Protein AF-A0A074XY27-F1 (afdb_monomer_lite)

Foldseek 3Di:
DWDWDQDPPRAIEIEAEADEDEDAAEDEDEQRYEYEYDQAHEDEYDDDQQQDLVNAGEHYEDDDAVAEEHAYEYESHEFEYADRRNRYPRYDYRYHYNDVPRHDYYHYYYDYACDPRRCRHCVNPPDDD

Structure (mmCIF, N/CA/C/O backbone):
data_AF-A0A074XY27-F1
#
_entry.id   AF-A0A074XY27-F1
#
loop_
_atom_site.group_PDB
_atom_site.id
_atom_site.type_symbol
_atom_site.label_atom_id
_atom_site.label_alt_id
_atom_site.label_comp_id
_atom_site.label_asym_id
_atom_site.label_entity_id
_atom_site.label_seq_id
_atom_site.pdbx_PDB_ins_code
_atom_site.Cartn_x
_atom_site.Cartn_y
_atom_site.Cartn_z
_atom_site.occupancy
_atom_site.B_iso_or_equiv
_atom_site.auth_seq_id
_atom_site.auth_comp_id
_atom_site.auth_asym_id
_atom_site.auth_atom_id
_atom_site.pdbx_PDB_model_num
ATOM 1 N N . MET A 1 1 ? -3.564 -16.587 -2.888 1.00 76.38 1 MET A N 1
ATOM 2 C CA . MET A 1 1 ? -2.192 -17.126 -3.034 1.00 76.38 1 MET A CA 1
ATOM 3 C C . MET A 1 1 ? -1.409 -16.110 -3.840 1.00 76.38 1 MET A C 1
ATOM 5 O O . MET A 1 1 ? -1.944 -15.610 -4.818 1.00 76.38 1 MET A O 1
ATOM 9 N N . ILE A 1 2 ? -0.178 -15.793 -3.437 1.00 82.12 2 ILE A N 1
ATOM 10 C CA . ILE A 1 2 ? 0.709 -14.954 -4.251 1.00 82.12 2 ILE A CA 1
ATOM 11 C C . ILE A 1 2 ? 1.607 -15.890 -5.050 1.00 82.12 2 ILE A C 1
ATOM 13 O O . ILE A 1 2 ? 2.261 -16.754 -4.465 1.00 82.12 2 ILE A O 1
ATOM 17 N N . SER A 1 3 ? 1.616 -15.729 -6.368 1.00 82.69 3 SER A N 1
ATOM 18 C CA . SER A 1 3 ? 2.533 -16.432 -7.265 1.00 82.69 3 SER A CA 1
ATOM 19 C C . SER A 1 3 ? 3.551 -15.442 -7.811 1.00 82.69 3 SER A C 1
ATOM 21 O O . SER A 1 3 ? 3.194 -14.312 -8.132 1.00 82.69 3 SER A O 1
ATOM 23 N N . ALA A 1 4 ? 4.807 -15.861 -7.923 1.00 85.50 4 ALA A N 1
ATOM 24 C CA . ALA A 1 4 ? 5.865 -15.061 -8.524 1.00 85.50 4 ALA A CA 1
ATOM 25 C C . ALA A 1 4 ? 6.512 -15.854 -9.659 1.00 85.50 4 ALA A C 1
ATOM 27 O O . ALA A 1 4 ? 6.818 -17.036 -9.489 1.00 85.50 4 ALA A O 1
ATOM 28 N N . VAL A 1 5 ? 6.734 -15.210 -10.803 1.00 84.88 5 VAL A N 1
ATOM 29 C CA . VAL A 1 5 ? 7.498 -15.793 -11.909 1.00 84.88 5 VAL A CA 1
ATOM 30 C C . VAL A 1 5 ? 8.590 -14.826 -12.345 1.00 84.88 5 VAL A C 1
ATOM 32 O O . VAL A 1 5 ? 8.368 -13.618 -12.427 1.00 84.88 5 VAL A O 1
ATOM 35 N N . ALA A 1 6 ? 9.776 -15.362 -12.620 1.00 83.31 6 ALA A N 1
ATOM 36 C CA . ALA A 1 6 ? 10.822 -14.612 -13.295 1.00 83.31 6 ALA A CA 1
ATOM 37 C C . ALA A 1 6 ? 10.518 -14.575 -14.799 1.00 83.31 6 ALA A C 1
ATOM 39 O O . ALA A 1 6 ? 10.215 -15.604 -15.406 1.00 83.31 6 ALA A O 1
ATOM 40 N N . ALA A 1 7 ? 10.597 -13.390 -15.384 1.00 76.94 7 ALA A N 1
ATOM 41 C CA . ALA A 1 7 ? 10.460 -13.125 -16.806 1.00 76.94 7 ALA A CA 1
ATOM 42 C C . ALA A 1 7 ? 11.823 -12.723 -17.404 1.00 76.94 7 ALA A C 1
ATOM 44 O O . ALA A 1 7 ? 12.874 -12.859 -16.772 1.00 76.94 7 ALA A O 1
ATOM 45 N N . SER A 1 8 ? 11.825 -12.270 -18.658 1.00 76.44 8 SER A N 1
ATOM 46 C CA . SER A 1 8 ? 13.037 -11.780 -19.317 1.00 76.44 8 SER A CA 1
ATOM 47 C C . SER A 1 8 ? 13.617 -10.557 -18.599 1.00 76.44 8 SER A C 1
ATOM 49 O O . SER A 1 8 ? 12.893 -9.801 -17.958 1.00 76.44 8 SER A O 1
ATOM 51 N N . GLU A 1 9 ? 14.929 -10.351 -18.741 1.00 75.50 9 GLU A N 1
ATOM 52 C CA . GLU A 1 9 ? 15.618 -9.125 -18.294 1.00 75.50 9 GLU A CA 1
ATOM 53 C C . GLU A 1 9 ? 15.546 -8.861 -16.778 1.00 75.50 9 GLU A C 1
ATOM 55 O O . GLU A 1 9 ? 15.655 -7.727 -16.325 1.00 75.50 9 GLU A O 1
ATOM 60 N N . GLY A 1 10 ? 15.388 -9.917 -15.972 1.00 74.88 10 GLY A N 1
ATOM 61 C CA . GLY A 1 10 ? 15.335 -9.800 -14.511 1.00 74.88 10 GLY A CA 1
ATOM 62 C C . GLY A 1 10 ? 13.994 -9.295 -13.976 1.00 74.88 10 GLY A C 1
ATOM 63 O O . GLY A 1 10 ? 13.876 -9.069 -12.773 1.00 74.88 10 GLY A O 1
ATOM 64 N N . LEU A 1 11 ? 12.982 -9.160 -14.840 1.00 82.25 11 LEU A N 1
ATOM 65 C CA . LEU A 1 11 ? 11.634 -8.795 -14.434 1.00 82.25 11 LEU A CA 1
ATOM 66 C C . LEU A 1 11 ? 10.999 -9.890 -13.580 1.00 82.25 11 LEU A C 1
ATOM 68 O O . LEU A 1 11 ? 10.985 -11.059 -13.961 1.00 82.25 11 LEU A O 1
ATOM 72 N N . ILE A 1 12 ? 10.405 -9.499 -12.456 1.00 86.06 12 ILE A N 1
ATOM 73 C CA . ILE A 1 12 ? 9.594 -10.392 -11.626 1.00 86.06 12 ILE A CA 1
ATOM 74 C C . ILE A 1 12 ? 8.128 -9.994 -11.769 1.00 86.06 12 ILE A C 1
ATOM 76 O O . ILE A 1 12 ? 7.776 -8.829 -11.583 1.00 86.06 12 ILE A O 1
ATOM 80 N N . VAL A 1 13 ? 7.268 -10.959 -12.091 1.00 88.12 13 VAL A N 1
ATOM 81 C CA . VAL A 1 13 ? 5.815 -10.759 -12.140 1.00 88.12 13 VAL A CA 1
ATOM 82 C C . VAL A 1 13 ? 5.181 -11.422 -10.927 1.00 88.12 13 VAL A C 1
ATOM 84 O O . VAL A 1 13 ? 5.295 -12.635 -10.746 1.00 88.12 13 VAL A O 1
ATOM 87 N N . PHE A 1 14 ? 4.501 -10.625 -10.113 1.00 90.81 14 PHE A N 1
ATOM 88 C CA . PHE A 1 14 ? 3.673 -11.053 -8.999 1.00 90.81 14 PHE A CA 1
ATOM 89 C C . PHE A 1 14 ? 2.214 -11.104 -9.442 1.00 90.81 14 PHE A C 1
ATOM 91 O O . PHE A 1 14 ? 1.665 -10.105 -9.900 1.00 90.81 14 PHE A O 1
ATOM 98 N N . TYR A 1 15 ? 1.587 -12.263 -9.272 1.00 92.00 15 TYR A N 1
ATOM 99 C CA . TYR A 1 15 ? 0.154 -12.443 -9.454 1.00 92.00 15 TYR A CA 1
ATOM 100 C C . TYR A 1 15 ? -0.501 -12.692 -8.099 1.00 92.00 15 TYR A C 1
ATOM 102 O O . TYR A 1 15 ? -0.142 -13.637 -7.384 1.00 92.00 15 TYR A O 1
ATOM 110 N N . MET A 1 16 ? -1.451 -11.837 -7.743 1.00 93.88 16 MET A N 1
ATOM 111 C CA . MET A 1 16 ? -2.220 -11.927 -6.509 1.00 93.88 16 MET A CA 1
ATOM 112 C C . MET A 1 16 ? -3.613 -12.428 -6.868 1.00 93.88 16 MET A C 1
ATOM 114 O O . MET A 1 16 ? -4.366 -11.719 -7.522 1.00 93.88 16 MET A O 1
ATOM 118 N N . THR A 1 17 ? -3.954 -13.654 -6.463 1.00 94.25 17 THR A N 1
ATOM 119 C CA . THR A 1 17 ? -5.340 -14.131 -6.613 1.00 94.25 17 THR A CA 1
ATOM 120 C C . THR A 1 17 ? -6.271 -13.288 -5.752 1.00 94.25 17 THR A C 1
ATOM 122 O O . THR A 1 17 ? -5.821 -12.756 -4.728 1.00 94.25 17 THR A O 1
ATOM 125 N N . ASP A 1 18 ? -7.563 -13.294 -6.075 1.00 94.62 18 ASP A N 1
ATOM 126 C CA . ASP A 1 18 ? -8.579 -12.609 -5.277 1.00 94.62 18 ASP A CA 1
ATOM 127 C C . ASP A 1 18 ? -8.452 -12.967 -3.787 1.00 94.62 18 ASP A C 1
ATOM 129 O O . ASP A 1 18 ? -8.116 -14.098 -3.400 1.00 94.62 18 ASP A O 1
ATOM 133 N N . GLY A 1 19 ? -8.668 -11.960 -2.949 1.00 94.06 19 GLY A N 1
ATOM 134 C CA . GLY A 1 19 ? -8.588 -12.087 -1.506 1.00 94.06 19 GLY A CA 1
ATOM 135 C C . GLY A 1 19 ? -8.016 -10.864 -0.804 1.00 94.06 19 GLY A C 1
ATOM 136 O O . GLY A 1 19 ? -7.734 -9.817 -1.389 1.00 94.06 19 GLY A O 1
ATOM 137 N N . THR A 1 20 ? -7.858 -11.011 0.509 1.00 95.50 20 THR A N 1
ATOM 138 C CA . THR A 1 20 ? -7.325 -9.977 1.398 1.00 95.50 20 THR A CA 1
ATOM 139 C C . THR A 1 20 ? -6.031 -10.447 2.042 1.00 95.50 20 THR A C 1
ATOM 141 O O . THR A 1 20 ? -6.006 -11.423 2.791 1.00 95.50 20 THR A O 1
ATOM 144 N N . TYR A 1 21 ? -4.961 -9.712 1.773 1.00 95.62 21 TYR A N 1
ATOM 145 C CA . TYR A 1 21 ? -3.611 -9.957 2.249 1.00 95.62 21 TYR A CA 1
ATOM 146 C C . TYR A 1 21 ? -3.320 -8.997 3.402 1.00 95.62 21 TYR A C 1
ATOM 148 O O . TYR A 1 21 ? -3.113 -7.803 3.194 1.00 95.62 21 TYR A O 1
ATOM 156 N N . ILE A 1 22 ? -3.359 -9.516 4.631 1.00 96.81 22 ILE A N 1
ATOM 157 C CA . ILE A 1 22 ? -3.082 -8.722 5.831 1.00 96.81 22 ILE A CA 1
ATOM 158 C C . ILE A 1 22 ? -1.573 -8.541 5.957 1.00 96.81 22 ILE A C 1
ATOM 160 O O . ILE A 1 22 ? -0.834 -9.524 6.022 1.00 96.81 22 ILE A O 1
ATOM 164 N N . VAL A 1 23 ? -1.132 -7.292 6.037 1.00 97.62 23 VAL A N 1
ATOM 165 C CA . VAL A 1 23 ? 0.272 -6.931 6.237 1.00 97.62 23 VAL A CA 1
ATOM 166 C C . VAL A 1 23 ? 0.422 -6.189 7.558 1.00 97.62 23 VAL A C 1
ATOM 168 O O . VAL A 1 23 ? -0.391 -5.329 7.901 1.00 97.62 23 VAL A O 1
ATOM 171 N N . THR A 1 24 ? 1.452 -6.556 8.319 1.00 97.69 24 THR A N 1
ATOM 172 C CA . THR A 1 24 ? 1.772 -5.969 9.632 1.00 97.69 24 THR A CA 1
ATOM 173 C C . THR A 1 24 ? 3.052 -5.141 9.623 1.00 97.69 24 THR A C 1
ATOM 175 O O . THR A 1 24 ? 3.459 -4.609 10.656 1.00 97.69 24 THR A O 1
ATOM 178 N N . ASP A 1 25 ? 3.679 -5.029 8.454 1.00 97.62 25 ASP A N 1
ATOM 179 C CA . ASP A 1 25 ? 4.901 -4.280 8.205 1.00 97.62 25 ASP A CA 1
ATOM 180 C C . ASP A 1 25 ? 4.973 -3.861 6.730 1.00 97.62 25 ASP A C 1
ATOM 182 O O . ASP A 1 25 ? 4.097 -4.221 5.939 1.00 97.62 25 ASP A O 1
ATOM 186 N N . THR A 1 26 ? 6.013 -3.115 6.368 1.00 97.06 26 THR A N 1
ATOM 187 C CA . THR A 1 26 ? 6.231 -2.633 5.004 1.00 97.06 26 THR A CA 1
ATOM 188 C C . THR A 1 26 ? 6.414 -3.779 4.006 1.00 97.06 26 THR A C 1
ATOM 190 O O . THR A 1 26 ? 7.247 -4.666 4.191 1.00 97.06 26 THR A O 1
ATOM 193 N N . VAL A 1 27 ? 5.679 -3.712 2.898 1.00 94.62 27 VAL A N 1
ATOM 194 C CA . VAL A 1 27 ? 5.881 -4.514 1.690 1.00 94.62 27 VAL A CA 1
ATOM 195 C C . VAL A 1 27 ? 6.717 -3.711 0.705 1.00 94.62 27 VAL A C 1
ATOM 197 O O . VAL A 1 27 ? 6.323 -2.622 0.288 1.00 94.62 27 VAL A O 1
ATOM 200 N N . GLN A 1 28 ? 7.865 -4.260 0.317 1.00 91.88 28 GLN A N 1
ATOM 201 C CA . GLN A 1 28 ? 8.760 -3.635 -0.649 1.00 91.88 28 GLN A CA 1
ATOM 202 C C . GLN A 1 28 ? 8.446 -4.125 -2.067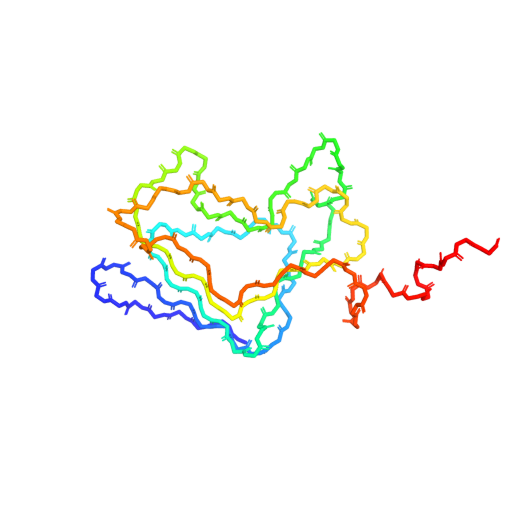 1.00 91.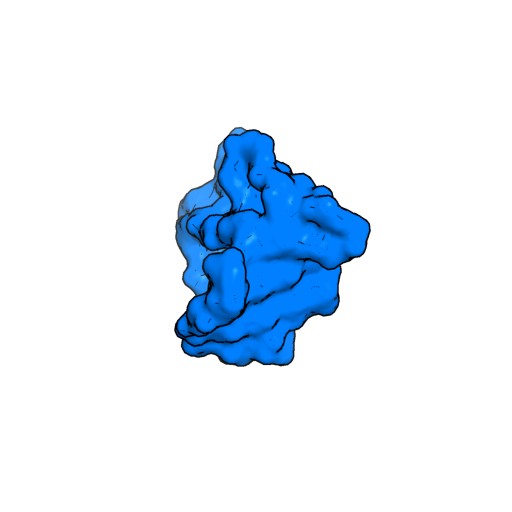88 28 GLN A C 1
ATOM 204 O O . GLN A 1 28 ? 8.493 -5.325 -2.337 1.00 91.88 28 GLN A O 1
ATOM 209 N N . ILE A 1 29 ? 8.186 -3.192 -2.980 1.00 89.19 29 ILE A N 1
ATOM 210 C CA . ILE A 1 29 ? 8.153 -3.429 -4.427 1.00 89.19 29 ILE A CA 1
ATOM 211 C C . ILE A 1 29 ? 9.465 -2.891 -4.999 1.00 89.19 29 ILE A C 1
ATOM 213 O O . ILE A 1 29 ? 9.842 -1.754 -4.720 1.00 89.19 29 ILE A O 1
ATOM 217 N N . LEU A 1 30 ? 10.190 -3.724 -5.745 1.00 82.56 30 LEU A N 1
ATOM 218 C CA . LEU A 1 30 ? 11.475 -3.365 -6.352 1.00 82.56 30 LEU A CA 1
ATOM 219 C C . LEU A 1 30 ? 11.277 -2.793 -7.762 1.00 82.56 30 LEU A C 1
ATOM 221 O O . LEU A 1 30 ? 10.289 -3.095 -8.426 1.00 82.56 30 LEU A O 1
ATOM 225 N N . SER A 1 31 ? 12.255 -2.023 -8.235 1.00 72.75 31 SER A N 1
ATOM 226 C CA . SER A 1 31 ? 12.252 -1.194 -9.456 1.00 72.75 31 SER A CA 1
ATOM 227 C C . SER A 1 31 ? 12.180 -1.962 -10.790 1.00 72.75 31 SER A C 1
ATOM 229 O O . SER A 1 31 ? 12.212 -1.347 -11.858 1.00 72.75 31 SER A O 1
ATOM 231 N N . VAL A 1 32 ? 12.088 -3.296 -10.735 1.00 79.56 32 VAL A N 1
ATOM 232 C CA . VAL A 1 32 ? 11.950 -4.204 -11.886 1.00 79.56 32 VAL A CA 1
ATOM 233 C C . VAL A 1 32 ? 10.867 -5.248 -11.578 1.00 79.56 32 VAL A C 1
ATOM 235 O O . VAL A 1 32 ? 11.124 -6.453 -11.491 1.00 79.56 32 VAL A O 1
ATOM 238 N N . ALA A 1 33 ? 9.639 -4.782 -11.355 1.00 85.56 33 ALA A N 1
ATOM 239 C CA . ALA A 1 33 ? 8.526 -5.642 -10.961 1.00 85.56 33 ALA A CA 1
ATOM 240 C C . ALA A 1 33 ? 7.226 -5.300 -11.693 1.00 85.56 33 ALA A C 1
ATOM 242 O O . ALA A 1 33 ? 6.898 -4.135 -11.908 1.00 85.56 33 ALA A O 1
ATOM 243 N N . LYS A 1 34 ? 6.439 -6.329 -12.011 1.00 90.94 34 LYS A N 1
ATOM 244 C CA . LYS A 1 34 ? 5.010 -6.178 -12.305 1.00 90.94 34 LYS A CA 1
ATOM 245 C C . LYS A 1 34 ? 4.206 -6.841 -11.201 1.00 90.94 34 LYS A C 1
ATOM 247 O O . LYS A 1 34 ? 4.521 -7.965 -10.825 1.00 90.94 34 LYS A O 1
ATOM 252 N N . ALA A 1 35 ? 3.179 -6.183 -10.696 1.00 91.44 35 ALA A N 1
ATOM 253 C CA . ALA A 1 35 ? 2.253 -6.735 -9.719 1.00 91.44 35 ALA A CA 1
ATOM 254 C C . ALA A 1 35 ? 0.831 -6.618 -10.265 1.00 91.44 35 ALA A C 1
ATOM 256 O O . ALA A 1 35 ? 0.381 -5.518 -10.566 1.00 91.44 35 ALA A O 1
ATOM 257 N N . VAL A 1 36 ? 0.137 -7.743 -10.404 1.00 93.50 36 VAL A N 1
ATOM 258 C CA . VAL A 1 36 ? -1.214 -7.807 -10.974 1.00 93.50 36 VAL A CA 1
ATOM 259 C C . VAL A 1 36 ? -2.122 -8.552 -10.008 1.00 93.50 36 VAL A C 1
ATOM 261 O O . VAL A 1 36 ? -1.802 -9.666 -9.581 1.00 93.50 36 VAL A O 1
ATOM 264 N N . GLY A 1 37 ? -3.238 -7.932 -9.647 1.00 92.25 37 GLY A N 1
ATOM 265 C CA . GLY A 1 37 ? -4.299 -8.565 -8.881 1.00 92.25 37 GLY A CA 1
ATOM 266 C C . GLY A 1 37 ? -5.360 -9.219 -9.757 1.00 92.25 37 GLY A C 1
ATOM 267 O O . GLY A 1 37 ? -5.588 -8.852 -10.902 1.00 92.25 37 GLY A O 1
ATOM 268 N N . GLU A 1 38 ? -6.056 -10.185 -9.181 1.00 91.62 38 GLU A N 1
ATOM 269 C CA . GLU A 1 38 ? -7.323 -10.694 -9.687 1.00 91.62 38 GLU A CA 1
ATOM 270 C C . GLU A 1 38 ? -8.453 -9.984 -8.934 1.00 91.62 38 GLU A C 1
ATOM 272 O O . GLU A 1 38 ? -8.465 -9.985 -7.700 1.00 91.62 38 GLU A O 1
ATOM 277 N N . CYS A 1 39 ? -9.381 -9.358 -9.665 1.00 87.62 39 CYS A N 1
ATOM 278 C CA . CYS A 1 39 ? -10.591 -8.732 -9.117 1.00 87.62 39 CYS A CA 1
ATOM 279 C C . CYS A 1 39 ? -10.366 -7.765 -7.928 1.00 87.62 39 CYS A C 1
ATOM 281 O O . CYS A 1 39 ? -11.084 -7.844 -6.932 1.00 87.62 39 CYS A O 1
ATOM 283 N N . CYS A 1 40 ? -9.428 -6.810 -8.035 1.00 83.38 40 CYS A N 1
ATOM 284 C CA . CYS A 1 40 ? -9.106 -5.853 -6.958 1.00 83.38 40 CYS A CA 1
ATOM 285 C C . CYS A 1 40 ? -8.605 -6.543 -5.675 1.00 83.38 40 CYS A C 1
ATOM 287 O O . CYS A 1 40 ? -9.114 -6.308 -4.572 1.00 83.38 40 CYS A O 1
ATOM 289 N N . SER A 1 41 ? -7.576 -7.379 -5.821 1.00 94.31 41 SER A N 1
ATOM 290 C CA . SER A 1 41 ? -6.921 -8.053 -4.697 1.00 94.31 41 SER A CA 1
ATOM 291 C C . SER A 1 41 ? -6.443 -7.040 -3.650 1.00 94.31 41 SER A C 1
ATOM 293 O O . SER A 1 41 ? -5.865 -6.004 -3.984 1.00 94.31 41 SER A O 1
ATOM 295 N N . GLN A 1 42 ? -6.699 -7.313 -2.368 1.00 96.31 42 GLN A N 1
ATOM 296 C CA . GLN A 1 42 ? -6.603 -6.288 -1.324 1.00 96.31 42 GLN A CA 1
ATOM 297 C C . GLN A 1 42 ? -5.334 -6.429 -0.487 1.00 96.31 42 GLN A C 1
ATOM 299 O O . GLN A 1 42 ? -5.121 -7.472 0.130 1.00 96.31 42 GLN A O 1
ATOM 304 N N . ILE A 1 43 ? -4.545 -5.363 -0.371 1.00 97.06 43 ILE A N 1
ATOM 305 C CA . ILE A 1 43 ? -3.478 -5.243 0.630 1.00 97.06 43 ILE A CA 1
ATOM 306 C C . ILE A 1 43 ? -4.037 -4.462 1.815 1.00 97.06 43 ILE A C 1
ATOM 308 O O . ILE A 1 43 ? -4.355 -3.278 1.698 1.00 97.06 43 ILE A O 1
ATOM 312 N N . LEU A 1 44 ? -4.187 -5.140 2.950 1.00 97.88 44 LEU A N 1
ATOM 313 C CA . LEU A 1 44 ? -4.833 -4.611 4.146 1.00 97.88 44 LEU A CA 1
ATOM 314 C C . LEU A 1 44 ? -3.801 -4.408 5.257 1.00 97.88 44 LEU A C 1
ATOM 316 O O . LEU A 1 44 ? -3.286 -5.371 5.825 1.00 97.88 44 LEU A O 1
ATOM 320 N N . ALA A 1 45 ? -3.517 -3.151 5.584 1.00 98.31 45 ALA A N 1
ATOM 321 C CA . ALA A 1 45 ? -2.619 -2.799 6.678 1.00 98.31 45 ALA A CA 1
ATOM 322 C C . ALA A 1 45 ? -3.292 -3.007 8.039 1.00 98.31 45 ALA A C 1
ATOM 324 O O . ALA A 1 45 ? -4.423 -2.562 8.259 1.00 98.31 45 ALA A O 1
ATOM 325 N N . SER A 1 46 ? -2.598 -3.652 8.974 1.00 97.75 46 SER A N 1
ATOM 326 C CA . SER A 1 46 ? -3.070 -3.817 10.351 1.00 97.75 46 SER A CA 1
ATOM 327 C C . SER A 1 46 ? -1.909 -3.983 11.332 1.00 97.75 46 SER A C 1
ATOM 329 O O . SER A 1 46 ? -0.816 -4.381 10.951 1.00 97.75 46 SER A O 1
ATOM 331 N N . GLY A 1 47 ? -2.143 -3.713 12.614 1.00 96.12 47 GLY A N 1
ATOM 332 C CA . GLY A 1 47 ? -1.152 -3.913 13.674 1.00 96.12 47 GLY A CA 1
ATOM 333 C C . GLY A 1 47 ? -0.457 -2.637 14.148 1.00 96.12 47 GLY A C 1
ATOM 334 O O . GLY A 1 47 ? -0.709 -1.535 13.663 1.00 96.12 47 GLY A O 1
ATOM 335 N N . ASP A 1 48 ? 0.397 -2.796 15.161 1.00 97.31 48 ASP A N 1
ATOM 336 C CA . ASP A 1 48 ? 0.900 -1.684 15.978 1.00 97.31 48 ASP A CA 1
ATOM 337 C C . ASP A 1 48 ? 1.809 -0.710 15.227 1.00 97.31 48 ASP A C 1
ATOM 339 O O . ASP A 1 48 ? 1.794 0.484 15.524 1.00 97.31 48 ASP A O 1
ATOM 343 N N . LYS A 1 49 ? 2.539 -1.189 14.212 1.00 97.81 49 LYS A N 1
ATOM 344 C CA . LYS A 1 49 ? 3.439 -0.351 13.405 1.00 97.81 49 LYS A CA 1
ATOM 345 C C . LYS A 1 49 ? 2.719 0.791 12.692 1.00 97.81 49 LYS A C 1
ATOM 347 O O . LYS A 1 49 ? 3.325 1.816 12.426 1.00 97.81 49 LYS A O 1
ATOM 352 N N . PHE A 1 50 ? 1.426 0.635 12.422 1.00 98.38 50 PHE A N 1
ATOM 353 C CA . PHE A 1 50 ? 0.638 1.609 11.671 1.00 98.38 50 PHE A CA 1
ATOM 354 C C . PHE A 1 50 ? -0.226 2.518 12.558 1.00 98.38 50 PHE A C 1
ATOM 356 O O . PHE A 1 50 ? -1.058 3.257 12.038 1.00 98.38 50 PHE A O 1
ATOM 363 N N . LYS A 1 51 ? -0.097 2.463 13.890 1.00 97.69 51 LYS A N 1
ATOM 364 C CA . LYS A 1 51 ? -1.001 3.181 14.812 1.00 97.69 51 LYS A CA 1
ATOM 365 C C . LYS A 1 51 ? -0.616 4.635 15.076 1.00 97.69 51 LYS A C 1
ATOM 367 O O . LYS A 1 51 ? -1.499 5.439 15.365 1.00 97.69 51 LYS A O 1
ATOM 372 N N . ASP A 1 52 ? 0.670 4.973 15.017 1.00 97.50 52 ASP A N 1
ATOM 373 C CA . ASP A 1 52 ? 1.172 6.271 15.478 1.00 97.50 52 ASP A CA 1
ATOM 374 C C . ASP A 1 52 ? 1.244 7.306 14.347 1.00 97.50 52 ASP A C 1
ATOM 376 O O . ASP A 1 52 ? 2.128 7.265 13.500 1.00 97.50 52 ASP A O 1
ATOM 380 N N . MET A 1 53 ? 0.342 8.288 14.365 1.00 97.00 53 MET A N 1
ATOM 381 C CA . MET A 1 53 ? 0.325 9.398 13.400 1.00 97.00 53 MET A CA 1
ATOM 382 C C . MET A 1 53 ? 1.560 10.314 13.497 1.00 97.00 53 MET A C 1
ATOM 384 O O . MET A 1 53 ? 1.870 11.033 12.550 1.00 97.00 53 MET A O 1
ATOM 388 N N . LYS A 1 54 ? 2.259 10.344 14.640 1.00 97.75 54 LYS A N 1
ATOM 389 C CA . LYS A 1 54 ? 3.486 11.146 14.805 1.00 97.75 54 LYS A CA 1
ATOM 390 C C . LYS A 1 54 ? 4.725 10.426 14.285 1.00 97.75 54 LYS A C 1
ATOM 392 O O . LYS A 1 54 ? 5.748 11.072 14.077 1.00 97.75 54 LYS A O 1
ATOM 397 N N . ASN A 1 55 ? 4.627 9.115 14.103 1.00 97.06 55 ASN A N 1
ATOM 398 C CA . ASN A 1 55 ? 5.683 8.264 13.590 1.00 97.06 55 ASN A CA 1
ATOM 399 C C . ASN A 1 55 ? 5.096 7.345 12.518 1.00 97.06 55 ASN A C 1
ATOM 401 O O . ASN A 1 55 ? 4.917 6.145 12.733 1.00 97.06 55 ASN A O 1
ATOM 405 N N . SER A 1 56 ? 4.721 7.957 11.394 1.00 97.12 56 SER A N 1
ATOM 406 C CA . SER A 1 56 ? 4.080 7.258 10.289 1.00 97.12 56 SER A CA 1
ATOM 407 C C . SER A 1 56 ? 4.954 6.124 9.752 1.00 97.12 56 SER A C 1
ATOM 409 O O . SER A 1 56 ? 6.176 6.246 9.678 1.00 97.12 56 SER A O 1
ATOM 411 N N . HIS A 1 57 ? 4.314 5.036 9.329 1.00 97.81 57 HIS A N 1
ATOM 412 C CA . HIS A 1 57 ? 4.965 3.835 8.814 1.00 97.81 57 HIS A CA 1
ATOM 413 C C . HIS A 1 57 ? 4.357 3.428 7.473 1.00 97.81 57 HIS A C 1
ATOM 415 O O . HIS A 1 57 ? 3.134 3.419 7.295 1.00 97.81 57 HIS A O 1
ATOM 421 N N . VAL A 1 58 ? 5.220 3.089 6.519 1.00 98.00 58 VAL A N 1
ATOM 422 C CA . VAL A 1 58 ? 4.827 2.791 5.139 1.00 98.00 58 VAL A CA 1
ATOM 423 C C . VAL A 1 58 ? 4.308 1.363 5.027 1.00 98.00 58 VAL A C 1
ATOM 425 O O . VAL A 1 58 ? 4.955 0.418 5.477 1.00 98.00 58 VAL A O 1
ATOM 428 N N . VAL A 1 59 ? 3.144 1.196 4.402 1.00 97.94 59 VAL A N 1
ATOM 429 C CA . VAL A 1 59 ? 2.523 -0.107 4.138 1.00 97.94 59 VAL A CA 1
ATOM 430 C C . VAL 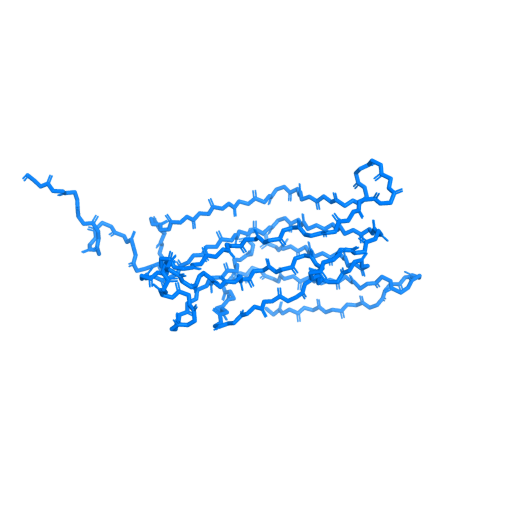A 1 59 ? 3.121 -0.717 2.881 1.00 97.94 59 VAL A C 1
ATOM 432 O O . VAL A 1 59 ? 3.638 -1.827 2.937 1.00 97.94 59 VAL A O 1
ATOM 435 N N . VAL A 1 60 ? 3.083 0.000 1.759 1.00 96.56 60 VAL A N 1
ATOM 436 C CA . VAL A 1 60 ? 3.709 -0.428 0.506 1.00 96.56 60 VAL A CA 1
ATOM 437 C C . VAL A 1 60 ? 4.705 0.622 0.063 1.00 96.56 60 VAL A C 1
ATOM 439 O O . VAL A 1 60 ? 4.348 1.780 -0.139 1.00 96.56 60 VAL A O 1
ATOM 442 N N . ARG A 1 61 ? 5.957 0.208 -0.094 1.00 95.88 61 ARG A N 1
ATOM 443 C CA . ARG A 1 61 ? 7.030 1.066 -0.575 1.00 95.88 61 ARG A CA 1
ATOM 444 C C . ARG A 1 61 ? 7.428 0.638 -1.982 1.00 95.88 61 ARG A C 1
ATOM 446 O O . ARG A 1 61 ? 7.884 -0.490 -2.177 1.00 95.88 61 ARG A O 1
ATOM 453 N N . VAL A 1 62 ? 7.259 1.534 -2.950 1.00 94.00 62 VAL A N 1
ATOM 454 C CA . VAL A 1 62 ? 7.727 1.347 -4.327 1.00 94.00 62 VAL A CA 1
ATOM 455 C C . VAL A 1 62 ? 9.123 1.936 -4.430 1.00 94.00 62 VAL A C 1
ATOM 457 O O . VAL A 1 62 ? 9.293 3.143 -4.602 1.00 94.00 62 VAL A O 1
ATOM 460 N N . ASP A 1 63 ? 10.089 1.029 -4.325 1.00 90.62 63 ASP A N 1
ATOM 461 C CA . ASP A 1 63 ? 11.527 1.263 -4.234 1.00 90.62 63 ASP A CA 1
ATOM 462 C C . ASP A 1 63 ? 12.014 1.923 -2.933 1.00 90.62 63 ASP A C 1
ATOM 464 O O . ASP A 1 63 ? 11.274 2.589 -2.215 1.00 90.62 63 ASP A O 1
ATOM 468 N N . SER A 1 64 ? 13.260 1.651 -2.570 1.00 84.69 64 SER A N 1
ATOM 469 C CA . SER A 1 64 ? 13.903 2.164 -1.364 1.00 84.69 64 SER A CA 1
ATOM 470 C C . SER A 1 64 ? 14.052 3.688 -1.374 1.00 84.69 64 SER A C 1
ATOM 472 O O . SER A 1 64 ? 14.005 4.336 -2.421 1.00 84.69 64 SER A O 1
ATOM 474 N N . ASP A 1 65 ? 14.236 4.256 -0.182 1.00 74.69 65 ASP A N 1
ATOM 475 C CA . ASP A 1 65 ? 14.485 5.684 0.000 1.00 74.69 65 ASP A CA 1
ATOM 476 C C . ASP A 1 65 ? 15.724 6.106 -0.807 1.00 74.69 65 ASP A C 1
ATOM 478 O O . ASP A 1 65 ? 16.821 5.584 -0.608 1.00 74.69 65 ASP A O 1
ATOM 482 N N . GLY A 1 66 ? 15.540 7.049 -1.733 1.00 75.38 66 GLY A N 1
ATOM 483 C CA . GLY A 1 66 ? 16.557 7.457 -2.709 1.00 75.38 66 GLY A CA 1
ATOM 484 C C . GLY A 1 66 ? 16.188 7.129 -4.156 1.00 75.38 66 GLY A C 1
ATOM 485 O O . GLY A 1 66 ? 16.651 7.850 -5.031 1.00 75.38 66 GLY A O 1
ATOM 486 N N . GLY A 1 67 ? 15.306 6.142 -4.368 1.00 77.31 67 GLY A N 1
ATOM 487 C CA . GLY A 1 67 ? 14.636 5.821 -5.633 1.00 77.31 67 GLY A CA 1
ATOM 488 C C . GLY A 1 67 ? 15.555 5.412 -6.789 1.00 77.31 67 GLY A C 1
ATOM 489 O O . GLY A 1 67 ? 16.405 6.182 -7.229 1.00 77.31 67 GLY A O 1
ATOM 490 N N . GLU A 1 68 ? 15.335 4.244 -7.391 1.00 86.12 68 GLU A N 1
ATOM 491 C CA . GLU A 1 68 ? 15.997 3.880 -8.647 1.00 86.12 68 GLU A CA 1
ATOM 492 C C . GLU A 1 68 ? 15.180 4.332 -9.861 1.00 86.12 68 GLU A C 1
ATOM 494 O O . GLU A 1 68 ? 13.959 4.518 -9.814 1.00 86.12 68 GLU A O 1
ATOM 499 N N . THR A 1 69 ? 15.865 4.486 -10.994 1.00 90.44 69 THR A N 1
ATOM 500 C CA . THR A 1 69 ? 15.201 4.639 -12.293 1.00 90.44 69 THR A CA 1
ATOM 501 C C . THR A 1 69 ? 14.930 3.264 -12.886 1.00 90.44 69 THR A C 1
ATOM 503 O O . THR A 1 69 ? 15.861 2.492 -13.107 1.00 90.44 69 THR A O 1
ATOM 506 N N . GLY A 1 70 ? 13.672 2.954 -13.194 1.00 88.88 70 GLY A N 1
ATOM 507 C CA . GLY A 1 70 ? 13.314 1.621 -13.668 1.00 88.88 70 GLY A CA 1
ATOM 508 C C . GLY A 1 70 ? 11.920 1.512 -14.268 1.00 88.88 70 GLY A C 1
ATOM 509 O O . GLY A 1 70 ? 11.349 2.488 -14.767 1.00 88.88 70 GLY A O 1
ATOM 510 N N . THR A 1 71 ? 11.394 0.291 -14.226 1.00 89.31 71 THR A N 1
ATOM 511 C CA . THR A 1 71 ? 10.097 -0.076 -14.795 1.00 89.31 71 THR A CA 1
ATOM 512 C C . THR A 1 71 ? 9.302 -0.847 -13.748 1.00 89.31 71 THR A C 1
ATOM 514 O O . THR A 1 71 ? 9.696 -1.941 -13.343 1.00 89.31 71 THR A O 1
ATOM 517 N N . VAL A 1 72 ? 8.170 -0.284 -13.328 1.00 93.31 72 VAL A N 1
ATOM 518 C CA . VAL A 1 72 ? 7.228 -0.921 -12.404 1.00 93.31 72 VAL A CA 1
ATOM 519 C C . VAL A 1 72 ? 5.808 -0.735 -12.900 1.00 93.31 72 VAL A C 1
ATOM 521 O O . VAL A 1 72 ? 5.391 0.359 -13.270 1.00 93.31 72 VAL A O 1
ATOM 524 N N . GLU A 1 73 ? 5.039 -1.810 -12.851 1.00 94.06 73 GLU A N 1
ATOM 525 C CA . GLU A 1 73 ? 3.630 -1.783 -13.217 1.00 94.06 73 GLU A CA 1
ATOM 526 C C . GLU A 1 73 ? 2.807 -2.480 -12.145 1.00 94.06 73 GLU A C 1
ATOM 528 O O . GLU A 1 73 ? 3.037 -3.648 -11.845 1.00 94.06 73 GLU A O 1
ATOM 533 N N . ILE A 1 74 ? 1.873 -1.748 -11.539 1.00 95.00 74 ILE A N 1
ATOM 534 C CA . ILE A 1 74 ? 0.973 -2.269 -10.505 1.00 95.00 74 ILE A CA 1
ATOM 535 C C . ILE A 1 74 ? -0.459 -2.144 -11.018 1.00 95.00 74 ILE A C 1
ATOM 537 O O . ILE A 1 74 ? -0.866 -1.054 -11.429 1.00 95.00 74 ILE A O 1
ATOM 541 N N . GLN A 1 75 ? -1.207 -3.246 -11.013 1.00 95.75 75 GLN A N 1
ATOM 542 C CA . GLN A 1 75 ? -2.541 -3.327 -11.605 1.00 95.75 75 GLN A CA 1
ATOM 543 C C . GLN A 1 75 ? -3.531 -4.109 -10.752 1.00 95.75 75 GLN A C 1
ATOM 545 O O . GLN A 1 75 ? -3.147 -5.077 -10.095 1.00 95.75 75 GLN A O 1
ATOM 550 N N . ASP A 1 76 ? -4.804 -3.712 -10.804 1.00 96.56 76 ASP A N 1
ATOM 551 C CA . ASP A 1 76 ? -5.932 -4.450 -10.219 1.00 96.56 76 ASP A CA 1
ATOM 552 C C . ASP A 1 76 ? -5.782 -4.733 -8.712 1.00 96.56 76 ASP A C 1
ATOM 554 O O . ASP A 1 76 ? -6.149 -5.803 -8.211 1.00 96.56 76 ASP A O 1
ATOM 558 N N . LEU A 1 77 ? -5.246 -3.763 -7.962 1.00 96.50 77 LEU A N 1
ATOM 559 C CA . LEU A 1 77 ? -5.083 -3.848 -6.508 1.00 96.50 77 LEU A CA 1
ATOM 560 C C . LEU A 1 77 ? -5.898 -2.792 -5.768 1.00 96.50 77 LEU A C 1
ATOM 562 O O . LEU A 1 77 ? -6.117 -1.670 -6.228 1.00 96.50 77 LEU A O 1
ATOM 566 N N . LEU A 1 78 ? -6.272 -3.149 -4.543 1.00 97.44 78 LEU A N 1
ATOM 567 C CA . LEU A 1 78 ? -6.902 -2.249 -3.592 1.00 97.44 78 LEU A CA 1
ATOM 568 C C . LEU A 1 78 ? -6.052 -2.153 -2.322 1.00 97.44 78 LEU A C 1
ATOM 570 O O . LEU A 1 78 ? -5.823 -3.144 -1.630 1.00 97.44 78 LEU A O 1
ATOM 574 N N . PHE A 1 79 ? -5.615 -0.947 -1.979 1.00 98.00 79 PHE A N 1
ATOM 575 C CA . PHE A 1 79 ? -4.913 -0.668 -0.728 1.00 98.00 79 PHE A CA 1
ATOM 576 C C . PHE A 1 79 ? -5.918 -0.216 0.335 1.00 98.00 79 PHE A C 1
ATOM 578 O O . PHE A 1 79 ? -6.733 0.685 0.110 1.00 98.00 79 PHE A O 1
ATOM 585 N N . THR A 1 80 ? -5.886 -0.854 1.503 1.00 98.12 80 THR A N 1
ATOM 586 C CA . THR A 1 80 ? -6.842 -0.608 2.588 1.00 98.12 80 THR A CA 1
ATOM 587 C C . THR A 1 80 ? -6.217 -0.816 3.963 1.00 98.12 80 THR A C 1
ATOM 589 O O . THR A 1 80 ? -5.043 -1.161 4.100 1.00 98.12 80 THR A O 1
ATOM 592 N N . VAL A 1 81 ? -7.010 -0.585 5.004 1.00 98.19 81 VAL A N 1
ATOM 593 C CA . VAL A 1 81 ? -6.606 -0.690 6.405 1.00 98.19 81 VAL A CA 1
ATOM 594 C C . VAL A 1 81 ? -7.660 -1.436 7.215 1.00 98.19 81 VAL A C 1
ATOM 596 O O . VAL A 1 81 ? -8.836 -1.479 6.837 1.00 98.19 81 VAL A O 1
ATOM 599 N N . ARG A 1 82 ? -7.244 -1.984 8.358 1.00 98.06 82 ARG A N 1
ATOM 600 C CA . ARG A 1 82 ? -8.139 -2.526 9.382 1.00 98.06 82 ARG A CA 1
ATOM 601 C C . ARG A 1 82 ? -7.924 -1.840 10.722 1.00 98.06 82 ARG A C 1
ATOM 603 O O . ARG A 1 82 ? -6.825 -1.901 11.278 1.00 98.06 82 ARG A O 1
ATOM 610 N N . GLY A 1 83 ? -9.006 -1.286 11.258 1.00 96.12 83 GLY A N 1
ATOM 611 C CA . GLY A 1 83 ? -9.045 -0.636 12.560 1.00 96.12 83 GLY A CA 1
ATOM 612 C C . GLY A 1 83 ? -8.269 0.682 12.589 1.00 96.12 83 GLY A C 1
ATOM 613 O O . GLY A 1 83 ? -8.074 1.349 11.573 1.00 96.12 83 GLY A O 1
ATOM 614 N N . ALA A 1 84 ? -7.836 1.079 13.785 1.00 95.75 84 ALA A N 1
ATOM 615 C CA . ALA A 1 84 ? -7.140 2.342 14.003 1.00 95.75 84 ALA A CA 1
ATOM 616 C C . ALA A 1 84 ? -5.685 2.289 13.500 1.00 95.75 84 ALA A C 1
ATOM 618 O O . ALA A 1 84 ? -4.782 1.908 14.240 1.00 95.75 84 ALA A O 1
ATOM 619 N N . THR A 1 85 ? -5.452 2.706 12.256 1.00 97.56 85 THR A N 1
ATOM 620 C CA . THR A 1 85 ? -4.124 2.769 11.617 1.00 97.56 85 THR A CA 1
ATOM 621 C C . THR A 1 85 ? -3.740 4.208 11.254 1.00 97.56 85 THR A C 1
ATOM 623 O O . THR A 1 85 ? -3.479 4.528 10.094 1.00 97.56 85 THR A O 1
ATOM 626 N N . ALA A 1 86 ? -3.761 5.114 12.234 1.00 97.56 86 ALA A N 1
ATOM 627 C CA . ALA A 1 86 ? -3.574 6.550 12.000 1.00 97.56 86 ALA A CA 1
ATOM 628 C C . ALA A 1 86 ? -2.170 6.943 11.490 1.00 97.56 86 ALA A C 1
ATOM 630 O O . ALA A 1 86 ? -1.999 8.047 10.982 1.00 97.56 86 ALA A O 1
ATOM 631 N N . GLY A 1 87 ? -1.180 6.058 11.623 1.00 98.00 87 GLY A N 1
ATOM 632 C CA . GLY A 1 87 ? 0.177 6.229 11.101 1.00 98.00 87 GLY A CA 1
ATOM 633 C C . GLY A 1 87 ? 0.427 5.552 9.752 1.00 98.00 87 GLY A C 1
ATOM 634 O O . GLY A 1 87 ? 1.556 5.577 9.277 1.00 98.00 87 GLY A O 1
ATOM 635 N N . ALA A 1 88 ? -0.567 4.909 9.131 1.00 98.31 88 ALA A N 1
ATOM 636 C CA . ALA A 1 88 ? -0.357 4.204 7.867 1.00 98.31 88 ALA A CA 1
ATOM 637 C C . ALA A 1 88 ? -0.144 5.168 6.689 1.00 98.31 88 ALA A C 1
ATOM 639 O O . ALA A 1 88 ? -1.038 5.940 6.339 1.00 98.31 88 ALA A O 1
ATOM 640 N N . VAL A 1 89 ? 0.987 5.030 5.995 1.00 98.12 89 VAL A N 1
ATOM 641 C CA . VAL A 1 89 ? 1.172 5.543 4.628 1.00 98.12 89 VAL A CA 1
ATOM 642 C C . VAL A 1 89 ? 0.924 4.383 3.669 1.00 98.12 89 VAL A C 1
ATOM 644 O O . VAL A 1 89 ? 1.754 3.485 3.561 1.00 98.12 89 VAL A O 1
ATOM 647 N N . LEU A 1 90 ? -0.246 4.351 3.017 1.00 97.69 90 LEU A N 1
ATOM 648 C CA . LEU A 1 90 ? -0.678 3.188 2.224 1.00 97.69 90 LEU A CA 1
ATOM 649 C C . LEU A 1 90 ? 0.287 2.855 1.081 1.00 97.69 90 LEU A C 1
ATOM 651 O O . LEU A 1 90 ? 0.630 1.691 0.897 1.00 97.69 90 LEU A O 1
ATOM 655 N N . VAL A 1 91 ? 0.731 3.871 0.344 1.00 97.19 91 VAL A N 1
ATOM 656 C CA . VAL A 1 91 ? 1.744 3.732 -0.702 1.00 97.19 91 VAL A CA 1
ATOM 657 C C . VAL A 1 91 ? 2.710 4.904 -0.606 1.00 97.19 91 VAL A C 1
ATOM 659 O O . VAL A 1 91 ? 2.289 6.060 -0.603 1.00 97.19 91 VAL A O 1
ATOM 662 N N . GLU A 1 92 ? 3.997 4.594 -0.560 1.00 96.31 92 GLU A N 1
ATOM 663 C CA . GLU A 1 92 ? 5.092 5.536 -0.768 1.00 96.31 92 GLU A CA 1
ATOM 664 C C . GLU A 1 92 ? 5.748 5.212 -2.111 1.00 96.31 92 GLU A C 1
ATOM 666 O O . GLU A 1 92 ? 6.189 4.084 -2.341 1.00 96.31 92 GLU A O 1
ATOM 671 N N . TRP A 1 93 ? 5.758 6.186 -3.020 1.00 94.56 93 TRP A N 1
ATOM 672 C CA . TRP A 1 93 ? 6.297 6.028 -4.365 1.00 94.56 93 TRP A CA 1
ATOM 673 C C . TRP A 1 93 ? 7.612 6.791 -4.493 1.00 94.56 93 TRP A C 1
ATOM 675 O O . TRP A 1 93 ? 7.603 8.013 -4.641 1.00 94.56 93 TRP A O 1
ATOM 685 N N . ASN A 1 94 ? 8.729 6.066 -4.454 1.00 94.00 94 ASN A N 1
ATOM 686 C CA . ASN A 1 94 ? 10.067 6.658 -4.459 1.00 94.00 94 ASN A CA 1
ATOM 687 C C . ASN A 1 94 ? 10.765 6.559 -5.820 1.00 94.00 94 ASN A C 1
ATOM 689 O O . ASN A 1 94 ? 11.686 7.323 -6.092 1.00 94.00 94 ASN A O 1
ATOM 693 N N . MET A 1 95 ? 10.347 5.633 -6.684 1.00 90.50 95 MET A N 1
ATOM 694 C CA . MET A 1 95 ? 11.067 5.357 -7.926 1.00 90.50 95 MET A CA 1
ATOM 695 C C . MET A 1 95 ? 10.881 6.414 -9.023 1.00 90.50 95 MET A C 1
ATOM 697 O O . MET A 1 95 ? 9.832 7.059 -9.148 1.00 90.50 95 MET A O 1
ATOM 701 N N . HIS A 1 96 ? 11.858 6.468 -9.925 1.00 91.06 96 HIS A N 1
ATOM 702 C CA . HIS A 1 96 ? 11.813 7.243 -11.158 1.00 91.06 96 HIS A CA 1
ATOM 703 C C . HIS A 1 96 ? 11.480 6.360 -12.367 1.00 91.06 96 HIS A C 1
ATOM 705 O O . HIS A 1 96 ? 11.916 5.215 -12.487 1.00 91.06 96 HIS A O 1
ATOM 711 N N . SER A 1 97 ? 10.703 6.902 -13.302 1.00 92.12 97 SER A N 1
ATOM 712 C CA . SER A 1 97 ? 10.322 6.175 -14.511 1.00 92.12 97 SER A CA 1
ATOM 713 C C . SER A 1 97 ? 11.425 6.222 -15.569 1.00 92.12 97 SER A C 1
ATOM 715 O O . SER A 1 97 ? 11.916 7.303 -15.893 1.00 92.12 97 SER A O 1
ATOM 717 N N . SER A 1 98 ? 11.786 5.070 -16.141 1.00 92.38 98 SER A N 1
ATOM 718 C CA . SER A 1 98 ? 12.782 4.968 -17.222 1.00 92.38 98 SER A CA 1
ATOM 719 C C . SER A 1 98 ? 12.321 5.603 -18.543 1.00 92.38 98 SER A C 1
ATOM 721 O O . SER A 1 98 ? 13.135 6.067 -19.339 1.00 92.38 98 SER A O 1
ATOM 723 N N . SER A 1 99 ? 11.010 5.641 -18.780 1.00 94.19 99 SER A N 1
ATOM 724 C CA . SER A 1 99 ? 10.358 6.307 -19.911 1.00 94.19 99 SER A CA 1
ATOM 725 C C . SER A 1 99 ? 8.887 6.581 -19.568 1.00 94.19 99 SER A C 1
ATOM 727 O O . SER A 1 99 ? 8.364 5.952 -18.650 1.00 94.19 99 SER A O 1
ATOM 729 N N . PRO A 1 100 ? 8.185 7.503 -20.253 1.00 95.06 100 PRO A N 1
ATOM 730 C CA . PRO A 1 100 ? 6.787 7.800 -19.939 1.00 95.06 100 PRO A CA 1
ATOM 731 C C . PRO A 1 100 ? 5.911 6.538 -19.879 1.00 95.06 100 PRO A C 1
ATOM 733 O O . PRO A 1 100 ? 5.784 5.817 -20.865 1.00 95.06 100 PRO A O 1
ATOM 736 N N . GLY A 1 101 ? 5.308 6.281 -18.715 1.00 91.44 101 GLY A N 1
ATOM 737 C CA . GLY A 1 101 ? 4.444 5.119 -18.476 1.00 91.44 101 GLY A CA 1
ATOM 738 C C . GLY A 1 101 ? 5.164 3.831 -18.058 1.00 91.44 101 GLY A C 1
ATOM 739 O O . GLY A 1 101 ? 4.486 2.863 -17.738 1.00 91.44 101 GLY A O 1
ATOM 740 N N . ALA A 1 102 ? 6.500 3.800 -17.997 1.00 91.75 102 ALA A N 1
ATOM 741 C CA . ALA A 1 102 ? 7.237 2.613 -17.550 1.00 91.75 102 ALA A CA 1
ATOM 742 C C . ALA A 1 102 ? 7.107 2.354 -16.042 1.00 91.75 102 ALA A C 1
ATOM 744 O O . ALA A 1 102 ? 7.314 1.236 -15.589 1.00 91.75 102 ALA A O 1
ATOM 745 N N . ALA A 1 103 ? 6.784 3.384 -15.260 1.00 93.69 103 ALA A N 1
ATOM 746 C CA . ALA A 1 103 ? 6.571 3.289 -13.823 1.00 93.69 103 ALA A CA 1
ATOM 747 C C . ALA A 1 103 ? 5.192 3.879 -13.509 1.00 93.69 103 ALA A C 1
ATOM 749 O O . ALA A 1 103 ? 5.030 5.101 -13.536 1.00 93.69 103 ALA A O 1
ATOM 750 N N . ALA A 1 104 ? 4.188 3.022 -13.318 1.00 94.81 104 ALA A N 1
ATOM 751 C CA . ALA A 1 104 ? 2.803 3.460 -13.180 1.00 94.81 104 ALA A CA 1
ATOM 752 C C . ALA A 1 104 ? 1.887 2.445 -12.473 1.00 94.81 104 ALA A C 1
ATOM 754 O O . ALA A 1 104 ? 2.235 1.292 -12.206 1.00 94.81 104 ALA A O 1
ATOM 755 N N . MET A 1 105 ? 0.696 2.946 -12.147 1.00 95.44 105 MET A N 1
ATOM 756 C CA . MET A 1 105 ? -0.397 2.256 -11.476 1.00 95.44 105 MET A CA 1
ATOM 757 C C . MET A 1 105 ? -1.650 2.341 -12.353 1.00 95.44 105 MET A C 1
ATOM 759 O O . MET A 1 105 ? -2.010 3.439 -12.782 1.00 95.44 105 MET A O 1
ATOM 763 N N . TRP A 1 106 ? -2.330 1.220 -12.588 1.00 95.62 106 TRP A N 1
ATOM 764 C CA . TRP A 1 106 ? -3.587 1.172 -13.346 1.00 95.62 106 TRP A CA 1
ATOM 765 C C . TRP A 1 106 ? -4.640 0.367 -12.596 1.00 95.62 106 TRP A C 1
ATOM 767 O O . TRP A 1 106 ? -4.327 -0.654 -12.007 1.00 95.62 106 TRP A O 1
ATOM 777 N N . ASP A 1 107 ? -5.886 0.836 -12.606 1.00 96.69 107 ASP A N 1
ATOM 778 C CA . ASP A 1 107 ? -6.978 0.219 -11.837 1.00 96.69 107 ASP A CA 1
ATOM 779 C C . ASP A 1 107 ? -6.602 -0.040 -10.361 1.00 96.69 107 ASP A C 1
ATOM 781 O O . ASP A 1 107 ? -6.740 -1.129 -9.804 1.00 96.69 107 ASP A O 1
ATOM 785 N N . ILE A 1 108 ? -6.032 1.000 -9.745 1.00 96.56 108 ILE A N 1
ATOM 786 C CA . ILE A 1 108 ? -5.618 1.004 -8.346 1.00 96.56 108 ILE A CA 1
ATOM 787 C C . ILE A 1 108 ? -6.590 1.836 -7.530 1.00 96.56 108 ILE A C 1
ATOM 789 O O . ILE A 1 108 ? -6.865 2.993 -7.855 1.00 96.56 108 ILE A O 1
ATOM 793 N N . HIS A 1 109 ? -7.038 1.268 -6.413 1.00 96.75 109 HIS A N 1
ATOM 794 C CA . HIS A 1 109 ? -7.979 1.922 -5.512 1.00 96.75 109 HIS A CA 1
ATOM 795 C C . HIS A 1 109 ? -7.415 2.029 -4.104 1.00 96.75 109 HIS A C 1
ATOM 797 O O . HIS A 1 109 ? -6.860 1.080 -3.554 1.00 96.75 109 HIS A O 1
ATOM 803 N N . PHE A 1 110 ? -7.633 3.181 -3.481 1.00 97.56 110 PHE A N 1
ATOM 804 C CA . PHE A 1 110 ? -7.397 3.379 -2.057 1.00 97.56 110 PHE A CA 1
ATOM 805 C C . PHE A 1 110 ? -8.754 3.451 -1.371 1.00 97.56 110 PHE A C 1
ATOM 807 O O . PHE A 1 110 ? -9.539 4.365 -1.627 1.00 97.56 110 PHE A O 1
ATOM 814 N N . ARG A 1 111 ? -9.048 2.485 -0.502 1.00 96.88 111 ARG A N 1
ATOM 815 C CA . ARG A 1 111 ? -10.306 2.450 0.251 1.00 96.88 111 ARG A CA 1
ATOM 816 C C . ARG A 1 111 ? -10.004 2.373 1.734 1.00 96.88 111 ARG A C 1
ATOM 818 O O . ARG A 1 111 ? -9.552 1.342 2.218 1.00 96.88 111 ARG A O 1
ATOM 825 N N . VAL A 1 112 ? -10.288 3.442 2.467 1.00 97.25 112 VAL A N 1
ATOM 826 C CA . VAL A 1 112 ? -10.067 3.510 3.917 1.00 97.25 112 VAL A CA 1
ATOM 827 C C . VAL A 1 112 ? -11.405 3.353 4.634 1.00 97.25 112 VAL A C 1
ATOM 829 O O . VAL A 1 112 ? -12.233 4.259 4.625 1.00 97.25 112 VAL A O 1
ATOM 832 N N . GLY A 1 113 ? -11.611 2.187 5.246 1.00 96.19 113 GLY A N 1
ATOM 833 C CA . GLY A 1 113 ? -12.833 1.855 5.977 1.00 96.19 113 GLY A CA 1
ATOM 834 C C . GLY A 1 113 ? -14.060 1.582 5.100 1.00 96.19 113 GLY A C 1
ATOM 835 O O . GLY A 1 113 ? -13.966 1.433 3.880 1.00 96.19 113 GLY A O 1
ATOM 836 N N . GLY A 1 114 ? -15.225 1.454 5.741 1.00 95.81 114 GLY A N 1
ATOM 837 C CA . GLY A 1 114 ? -16.516 1.286 5.063 1.00 95.81 114 GLY A CA 1
ATOM 838 C C . GLY A 1 114 ? -16.750 -0.067 4.376 1.00 95.81 114 GLY A C 1
ATOM 839 O O . GLY A 1 114 ? -17.794 -0.249 3.752 1.00 95.81 114 GLY A O 1
ATOM 840 N N . ALA A 1 115 ? -15.830 -1.025 4.500 1.00 94.94 115 ALA A N 1
ATOM 841 C CA . ALA A 1 115 ? -15.926 -2.350 3.892 1.00 94.94 115 ALA A CA 1
ATOM 842 C C . ALA A 1 115 ? -15.957 -3.458 4.953 1.00 94.94 115 ALA A C 1
ATOM 844 O O . ALA A 1 115 ? -15.499 -3.284 6.081 1.00 94.94 115 ALA A O 1
ATOM 845 N N . VAL A 1 116 ? -16.495 -4.625 4.594 1.00 94.75 116 VAL A N 1
ATOM 846 C CA . VAL A 1 116 ? -16.461 -5.801 5.476 1.00 94.75 116 VAL A CA 1
ATOM 847 C C . VAL A 1 116 ? -15.005 -6.166 5.777 1.00 94.75 116 VAL A C 1
ATOM 849 O O . VAL A 1 116 ? -14.178 -6.230 4.871 1.00 94.75 116 VAL A O 1
ATOM 852 N N . GLY A 1 117 ? -14.694 -6.401 7.054 1.00 92.50 117 GLY A N 1
ATOM 853 C CA . GLY A 1 117 ? -13.345 -6.757 7.506 1.00 92.50 117 GLY A CA 1
ATOM 854 C C . GLY A 1 117 ? -12.403 -5.572 7.755 1.00 92.50 117 GLY A C 1
ATOM 855 O O . GLY A 1 117 ? -11.250 -5.805 8.129 1.00 92.50 117 GLY A O 1
ATOM 856 N N . SER A 1 118 ? -12.875 -4.328 7.585 1.00 96.06 118 SER A N 1
ATOM 857 C CA . SER A 1 118 ? -12.087 -3.123 7.872 1.00 96.06 118 SER A CA 1
ATOM 858 C C . SER A 1 118 ? -12.146 -2.669 9.333 1.00 96.06 118 SER A C 1
ATOM 860 O O . SER A 1 118 ? -11.357 -1.809 9.698 1.00 96.06 118 SER A O 1
ATOM 862 N N . GLU A 1 119 ? -13.082 -3.170 10.152 1.00 97.00 119 GLU A N 1
ATOM 863 C CA . GLU A 1 119 ? -13.318 -2.687 11.537 1.00 97.00 119 GLU A CA 1
ATOM 864 C C . GLU A 1 119 ? -13.507 -1.157 11.613 1.00 97.00 119 GLU A C 1
ATOM 866 O O . GLU A 1 119 ? -13.082 -0.481 12.545 1.00 97.00 119 GLU A O 1
ATOM 871 N N . LEU A 1 120 ? -14.095 -0.607 10.551 1.00 96.94 120 LEU A N 1
ATOM 872 C CA . LEU A 1 120 ? -14.370 0.816 10.347 1.00 96.94 120 LEU A CA 1
ATOM 873 C C . LEU A 1 120 ? -15.724 0.957 9.634 1.00 96.94 120 LEU A C 1
ATOM 875 O O . LEU A 1 120 ? -15.882 1.728 8.683 1.00 96.94 120 LEU A O 1
ATOM 879 N N . GLN A 1 121 ? -16.681 0.106 10.002 1.00 96.56 121 GLN A N 1
ATOM 880 C CA . GLN A 1 121 ? -18.043 0.124 9.480 1.00 96.56 121 GLN A CA 1
ATOM 881 C C . GLN A 1 121 ? -18.921 1.022 10.358 1.00 96.5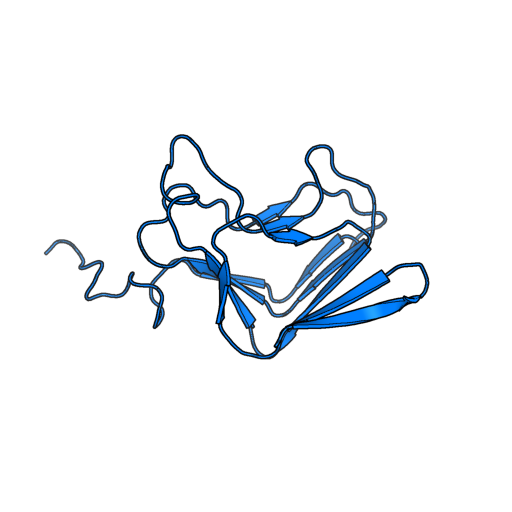6 121 GLN A C 1
ATOM 883 O O . GLN A 1 121 ? -18.489 1.537 11.383 1.00 96.56 121 GLN A O 1
ATOM 888 N N . LYS A 1 122 ? -20.197 1.190 9.991 1.00 95.06 122 LYS A N 1
ATOM 889 C CA . LYS A 1 122 ? -21.152 2.010 10.761 1.00 95.06 122 LYS A CA 1
ATOM 890 C C . LYS A 1 122 ? -21.203 1.650 12.255 1.00 95.06 122 LYS A C 1
ATOM 892 O O . LYS A 1 122 ? -21.414 2.533 13.076 1.00 95.06 122 LYS A O 1
ATOM 897 N N . GLY A 1 123 ? -21.050 0.365 12.588 1.00 94.69 123 GLY A N 1
ATOM 898 C CA . GLY A 1 123 ? -21.024 -0.100 13.977 1.00 94.69 123 GLY A CA 1
ATOM 899 C C . GLY A 1 123 ? -19.775 0.340 14.745 1.00 94.69 123 GLY A C 1
ATOM 900 O O . GLY A 1 123 ? -19.876 0.631 15.931 1.00 94.69 123 GLY A O 1
ATOM 901 N N . ASP A 1 124 ? -18.635 0.442 14.062 1.00 95.50 124 ASP A N 1
ATOM 902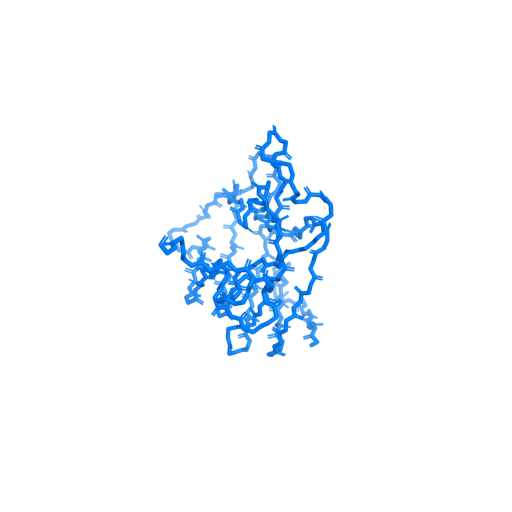 C CA . ASP A 1 124 ? -17.347 0.838 14.643 1.00 95.50 124 ASP A CA 1
ATOM 903 C C . ASP A 1 124 ? -17.181 2.367 14.673 1.00 95.50 124 ASP A C 1
ATOM 905 O O . ASP A 1 124 ? -16.523 2.924 15.549 1.00 95.50 124 ASP A O 1
ATOM 909 N N . CYS A 1 125 ? -17.770 3.059 13.694 1.00 95.06 125 CYS A N 1
ATOM 910 C CA . CYS A 1 125 ? -17.624 4.495 13.454 1.00 95.06 125 CYS A CA 1
ATOM 911 C C . CYS A 1 125 ? -18.995 5.160 13.209 1.00 95.06 125 CYS A C 1
ATOM 913 O O . CYS A 1 125 ? -19.300 5.550 12.076 1.00 95.06 125 CYS A O 1
ATOM 915 N N . PRO A 1 126 ? -19.863 5.277 14.231 1.00 94.06 126 PRO A N 1
ATOM 916 C CA . PRO A 1 126 ? -21.159 5.930 14.081 1.00 94.06 126 PRO A CA 1
ATOM 917 C C . PRO A 1 126 ? -21.002 7.439 13.835 1.00 94.06 126 PRO A C 1
ATOM 919 O O . PRO A 1 126 ? -20.115 8.087 14.389 1.00 94.06 126 PRO A O 1
ATOM 922 N N . THR A 1 127 ? -21.898 8.026 13.036 1.00 92.12 127 THR A N 1
ATOM 923 C CA . THR A 1 127 ? -22.012 9.489 12.942 1.00 92.12 127 THR A CA 1
ATOM 924 C C . THR A 1 127 ? -22.464 10.038 14.291 1.00 92.12 127 THR A C 1
ATOM 926 O O . THR A 1 127 ? -23.406 9.493 14.869 1.00 92.12 127 THR A O 1
ATOM 929 N N . ALA A 1 128 ? -21.833 11.107 14.781 1.00 79.81 128 ALA A N 1
ATOM 930 C CA . ALA A 1 128 ? -22.324 11.807 15.965 1.00 79.81 128 ALA A CA 1
ATOM 931 C C . ALA A 1 128 ? -23.777 12.253 15.717 1.00 79.81 128 ALA A C 1
ATOM 933 O O . ALA A 1 128 ? -24.053 12.922 14.720 1.00 79.81 128 ALA A O 1
ATOM 934 N N . SER A 1 129 ? -24.691 11.787 16.569 1.00 61.81 129 SER A N 1
ATOM 935 C CA . SER A 1 129 ? -26.121 12.119 16.562 1.00 61.81 129 SER A CA 1
ATOM 936 C C . SER A 1 1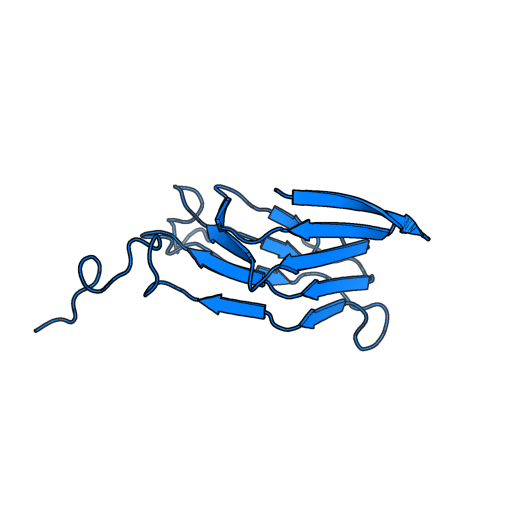29 ? -26.390 13.492 17.153 1.00 61.81 129 SER A C 1
ATOM 938 O O . SER A 1 129 ? -25.763 13.768 18.202 1.00 61.81 129 SER A O 1
#

Organism: Aureobasidium subglaciale (strain EXF-2481) (NCBI:txid1043005)

pLDDT: mean 92.27, std 6.93, range [61.81, 98.38]

Radius of gyration: 15.65 Å; chains: 1; bounding box: 43×29×36 Å

Secondary structure (DSSP, 8-state):
-EEEEE-GGG-EEEEE-SSEEEESSPEEEPSEEEEEEEEEEEEEE-SGGG--TTS-EEEEEES-TT--EEEEEEEEEEEEE-S--TTEEEEEE-PEESSTTSEEEEEEEEE-SSSTTSS-STTTSPPP-

InterPro domains:
  IPR011050 Pectin lyase fold/virulence factor [SSF51126] (9-122)
  IPR012334 Pectin lyase fold [G3DSA:2.160.20.10] (1-129)

Sequence (129 aa):
MISAVAASEGLIVFYMTDGTYIVTDTVQILSVAKAVGECCSQILASGDKFKDMKNSHVVVRVDSDGGETGTVEIQDLLFTVRGATAGAVLVEWNMHSSSPGAAAMWDIHFRVGGAVGSELQKGDCPTAS